Protein AF-A0A3D1K8V7-F1 (afdb_monomer_lite)

Radius of gyration: 16.33 Å; chains: 1; bounding box: 36×28×54 Å

Foldseek 3Di:
DDDDDDPPDDDDDDPDPDPDDQVRLLVVVLVDCLLVVLCVVCVVDDDPVSLVVSVVVSVVVPSPPHDSVVVVVSSVVSCVVCVPD

pLDDT: mean 77.09, std 16.94, range [37.28, 91.81]

Structure (mmCIF, N/CA/C/O backbone):
data_AF-A0A3D1K8V7-F1
#
_entry.id   AF-A0A3D1K8V7-F1
#
loop_
_atom_site.group_PDB
_atom_site.id
_atom_site.type_symbol
_atom_site.label_atom_id
_atom_site.label_alt_id
_atom_site.label_comp_id
_atom_site.label_asym_id
_atom_site.label_entity_id
_atom_site.label_seq_id
_atom_site.pdbx_PDB_ins_code
_atom_site.Cartn_x
_atom_site.Cartn_y
_atom_site.Cartn_z
_atom_site.occupancy
_atom_site.B_iso_or_equiv
_atom_site.auth_seq_id
_atom_site.auth_comp_id
_atom_site.auth_asym_id
_atom_site.auth_atom_id
_atom_site.pdbx_PDB_model_num
ATOM 1 N N . MET A 1 1 ? 2.867 17.178 43.763 1.00 47.41 1 MET A N 1
ATOM 2 C CA . MET A 1 1 ? 1.463 17.041 43.309 1.00 47.41 1 MET A CA 1
ATOM 3 C C . MET A 1 1 ? 1.394 17.261 41.802 1.00 47.41 1 MET A C 1
ATOM 5 O O . MET A 1 1 ? 1.723 18.362 41.388 1.00 47.41 1 MET A O 1
ATOM 9 N N . LYS A 1 2 ? 0.994 16.247 41.015 1.00 45.69 2 LYS A N 1
ATOM 10 C CA . LYS A 1 2 ? 0.164 16.344 39.788 1.00 45.69 2 LYS A CA 1
ATOM 11 C C . LYS A 1 2 ? -0.019 14.944 39.163 1.00 45.69 2 LYS A C 1
ATOM 13 O O . LYS A 1 2 ? 0.829 14.440 38.449 1.00 45.69 2 LYS A O 1
ATOM 18 N N . ARG A 1 3 ? -1.128 14.331 39.592 1.00 38.44 3 ARG A N 1
ATOM 19 C CA . ARG A 1 3 ? -2.092 13.448 38.905 1.00 38.44 3 ARG A CA 1
ATOM 20 C C . ARG A 1 3 ? -1.595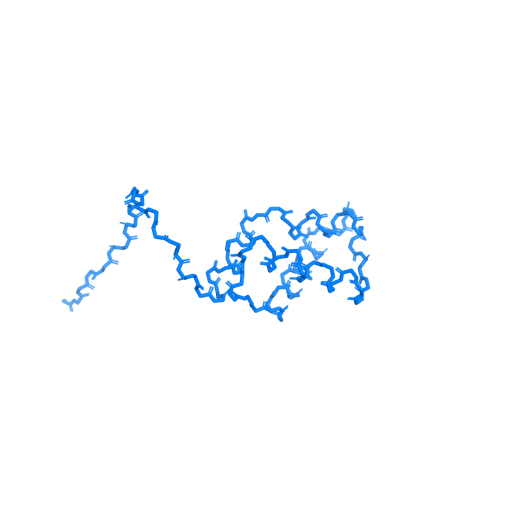 12.442 37.845 1.00 38.44 3 ARG A C 1
ATOM 22 O O . ARG A 1 3 ? -1.178 12.786 36.751 1.00 38.44 3 ARG A O 1
ATOM 29 N N . THR A 1 4 ? -1.810 11.186 38.227 1.00 47.56 4 THR A N 1
ATOM 30 C CA . THR A 1 4 ? -2.033 9.947 37.469 1.00 47.56 4 THR A CA 1
ATOM 31 C C . THR A 1 4 ? -2.727 10.087 36.109 1.00 47.56 4 THR A C 1
ATOM 33 O O . THR A 1 4 ? -3.651 10.887 36.003 1.00 47.56 4 THR A O 1
ATOM 36 N N . SER A 1 5 ? -2.436 9.162 35.183 1.00 42.94 5 SER A N 1
ATOM 37 C CA . SER A 1 5 ? -3.474 8.341 34.526 1.00 42.94 5 SER A CA 1
ATOM 38 C C . SER A 1 5 ? -2.878 7.106 33.836 1.00 42.94 5 SER A C 1
ATOM 40 O O . SER A 1 5 ? -2.215 7.189 32.809 1.00 42.94 5 SER A O 1
ATOM 42 N N . LYS A 1 6 ? -3.133 5.938 34.440 1.00 46.28 6 LYS A N 1
ATOM 43 C CA . LYS A 1 6 ? -3.012 4.608 33.831 1.00 46.28 6 LYS A CA 1
ATOM 44 C C . LYS A 1 6 ? -4.164 4.435 32.840 1.00 46.28 6 LYS A C 1
ATOM 46 O O . LYS A 1 6 ? -5.306 4.349 33.282 1.00 46.28 6 LYS A O 1
ATOM 51 N N . SER A 1 7 ? -3.878 4.248 31.558 1.00 41.44 7 SER A N 1
ATOM 52 C CA . SER A 1 7 ? -4.879 3.748 30.607 1.00 41.44 7 SER A CA 1
ATOM 53 C C . SER A 1 7 ? -4.697 2.244 30.423 1.00 41.44 7 SER A C 1
ATOM 55 O O . SER A 1 7 ? -4.040 1.774 29.501 1.00 41.44 7 SER A O 1
ATOM 57 N N . LYS A 1 8 ? -5.264 1.469 31.356 1.00 45.44 8 LYS A N 1
ATOM 58 C CA . LYS A 1 8 ? -5.450 0.021 31.206 1.00 45.44 8 LYS A CA 1
ATOM 59 C C . LYS A 1 8 ? -6.783 -0.203 30.502 1.00 45.44 8 LYS A C 1
ATOM 61 O O . LYS A 1 8 ? -7.817 -0.297 31.158 1.00 45.44 8 LYS A O 1
ATOM 66 N N . VAL A 1 9 ? -6.764 -0.261 29.174 1.00 48.59 9 VAL A N 1
ATOM 67 C CA . VAL A 1 9 ? -7.978 -0.511 28.390 1.00 48.59 9 VAL A CA 1
ATOM 68 C C . VAL A 1 9 ? -8.296 -2.007 28.455 1.00 48.59 9 VAL A C 1
ATOM 70 O O . VAL A 1 9 ? -7.662 -2.834 27.806 1.00 48.59 9 VAL A O 1
ATOM 73 N N . ARG A 1 10 ? -9.250 -2.366 29.318 1.00 45.16 10 ARG A N 1
ATOM 74 C CA . ARG A 1 10 ? -9.945 -3.656 29.288 1.00 45.16 10 ARG A CA 1
ATOM 75 C C . ARG A 1 10 ? -10.927 -3.603 28.119 1.00 45.16 10 ARG A C 1
ATOM 77 O O . ARG A 1 10 ? -11.776 -2.721 28.108 1.00 45.16 10 ARG A O 1
ATOM 84 N N . MET A 1 11 ? -10.837 -4.518 27.156 1.00 43.78 11 MET A N 1
ATOM 85 C CA . MET A 1 11 ? -11.853 -4.637 26.105 1.00 43.78 11 MET A CA 1
ATOM 86 C C . MET A 1 11 ? -12.531 -5.995 26.194 1.00 43.78 11 MET A C 1
ATOM 88 O O . MET A 1 11 ? -12.016 -6.992 25.703 1.00 43.78 11 MET A O 1
ATOM 92 N N . GLY A 1 12 ? -13.693 -6.002 26.842 1.00 37.28 12 GLY A N 1
ATOM 93 C CA . GLY A 1 12 ? -14.705 -7.038 26.717 1.00 37.28 12 GLY A CA 1
ATOM 94 C C . GLY A 1 12 ? -16.020 -6.383 26.297 1.00 37.28 12 GLY A C 1
ATOM 95 O O . GLY A 1 12 ? -16.440 -5.427 26.938 1.00 37.28 12 GLY A O 1
ATOM 96 N N . GLY A 1 13 ? -16.613 -6.901 25.216 1.00 50.12 13 GLY A N 1
ATOM 97 C CA . GLY A 1 13 ? -18.049 -6.881 24.907 1.00 50.12 13 GLY A CA 1
ATOM 98 C C . GLY A 1 13 ? -18.733 -5.537 24.643 1.00 50.12 13 GLY A C 1
ATOM 99 O O . GLY A 1 13 ? -19.142 -4.865 25.580 1.00 50.12 13 GLY A O 1
ATOM 100 N N . THR A 1 14 ? -18.968 -5.211 23.367 1.00 42.53 14 THR A N 1
ATOM 101 C CA . THR A 1 14 ? -20.287 -4.826 22.802 1.00 42.53 14 THR A CA 1
ATOM 102 C C . THR A 1 14 ? -20.131 -4.474 21.320 1.00 42.53 14 THR A C 1
ATOM 104 O O . THR A 1 14 ? -19.256 -3.701 20.934 1.00 42.53 14 THR A O 1
ATOM 107 N N . SER A 1 15 ? -20.974 -5.082 20.486 1.00 52.06 15 SER A N 1
ATOM 108 C CA . SER A 1 15 ? -21.018 -4.978 19.023 1.00 52.06 15 SER A CA 1
ATOM 109 C C . SER A 1 15 ? -21.575 -3.635 18.530 1.00 52.06 15 SER A C 1
ATOM 111 O O . SER A 1 15 ? -22.525 -3.597 17.754 1.00 52.06 15 SER A O 1
ATOM 113 N N . GLN A 1 16 ? -20.996 -2.521 18.973 1.00 50.69 16 GLN A N 1
ATOM 114 C CA . GLN A 1 16 ? -21.073 -1.277 18.213 1.00 50.69 16 GLN A CA 1
ATOM 115 C C . GLN A 1 16 ? -19.999 -1.345 17.132 1.00 50.69 16 GLN A C 1
ATOM 117 O O . GLN A 1 16 ? -18.838 -1.623 17.439 1.00 50.69 16 GLN A O 1
ATOM 122 N N . ALA A 1 17 ? -20.380 -1.113 15.872 1.00 51.56 17 ALA A N 1
ATOM 123 C CA . ALA A 1 17 ? -19.422 -0.855 14.807 1.00 51.56 17 ALA A CA 1
ATOM 124 C C . ALA A 1 17 ? -18.583 0.348 15.250 1.00 51.56 17 ALA A C 1
ATOM 126 O O . ALA A 1 17 ? -19.047 1.486 15.219 1.00 51.56 17 ALA A O 1
ATOM 127 N N . ARG A 1 18 ? -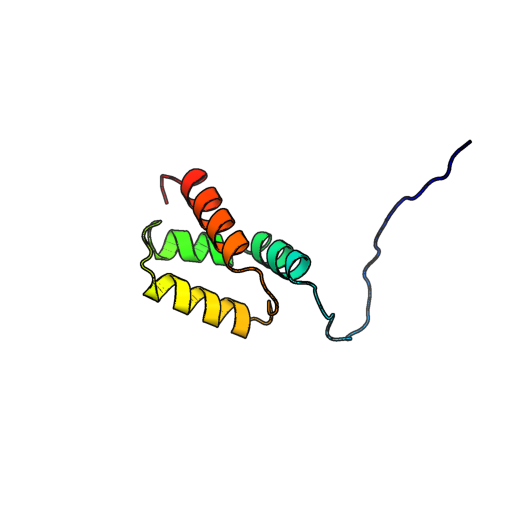17.400 0.075 15.806 1.00 57.94 18 ARG A N 1
ATOM 128 C CA . ARG A 1 18 ? -16.496 1.114 16.283 1.00 57.94 18 ARG A CA 1
ATOM 129 C C . ARG A 1 18 ? -16.188 2.000 15.094 1.00 57.94 18 ARG A C 1
ATOM 131 O O . ARG A 1 18 ? -15.654 1.526 14.097 1.00 57.94 18 ARG A O 1
ATOM 138 N N . ILE A 1 19 ? -16.570 3.265 15.197 1.00 67.44 19 ILE A N 1
ATOM 139 C CA . ILE A 1 19 ? -16.120 4.269 14.248 1.00 67.44 19 ILE A CA 1
ATOM 140 C C . ILE A 1 19 ? -14.664 4.525 14.607 1.00 67.44 19 ILE A C 1
ATOM 142 O O . ILE A 1 19 ? -14.371 5.125 15.637 1.00 67.44 19 ILE A O 1
ATOM 146 N N . TYR A 1 20 ? -13.773 3.962 13.803 1.00 76.12 20 TYR A N 1
ATOM 147 C CA . TYR A 1 20 ? -12.339 4.146 13.944 1.00 76.12 20 TYR A CA 1
ATOM 148 C C . TYR A 1 20 ? -11.926 5.409 13.195 1.00 76.12 20 TYR A C 1
ATOM 150 O O . TYR A 1 20 ? -12.407 5.676 12.090 1.00 76.12 20 TYR A O 1
ATOM 158 N N . SER A 1 21 ? -11.030 6.182 13.797 1.00 84.44 21 SER A N 1
ATOM 159 C CA . SER A 1 21 ? -10.340 7.264 13.097 1.00 84.44 21 SER A CA 1
ATOM 160 C C . SER A 1 21 ? -9.384 6.716 12.027 1.00 84.44 21 SER A C 1
ATOM 162 O O . SER A 1 21 ? -9.016 5.538 12.045 1.00 84.44 21 SER A O 1
ATOM 164 N N . ALA A 1 22 ? -8.948 7.582 11.105 1.00 84.62 22 ALA A N 1
ATOM 165 C CA . ALA A 1 22 ? -7.980 7.212 10.070 1.00 84.62 22 ALA A CA 1
ATOM 166 C C . ALA A 1 22 ? -6.678 6.641 10.654 1.00 84.62 22 ALA A C 1
ATOM 168 O O . ALA A 1 22 ? -6.166 5.641 10.156 1.00 84.62 22 ALA A O 1
ATOM 169 N N . GLU A 1 23 ? -6.200 7.214 11.761 1.00 84.19 23 GLU A N 1
ATOM 170 C CA . GLU A 1 23 ? -5.017 6.735 12.479 1.00 84.19 23 GLU A CA 1
ATOM 171 C C . GLU A 1 23 ? -5.244 5.355 13.114 1.00 84.19 23 GLU A C 1
ATOM 173 O O . GLU A 1 23 ? -4.399 4.469 12.996 1.00 84.19 23 GLU A O 1
ATOM 178 N N . GLU A 1 24 ? -6.395 5.121 13.750 1.00 85.88 24 GLU A N 1
ATOM 179 C CA . GLU A 1 24 ? -6.700 3.815 14.345 1.00 85.88 24 GLU A CA 1
ATOM 180 C C . GLU A 1 24 ? -6.826 2.719 13.288 1.00 85.88 24 GLU A C 1
ATOM 182 O O . GLU A 1 24 ? -6.347 1.602 13.492 1.00 85.88 24 GLU A O 1
ATOM 187 N N . ASN A 1 25 ? -7.459 3.017 12.152 1.00 87.50 25 ASN A N 1
ATOM 188 C CA . ASN A 1 25 ? -7.545 2.078 11.040 1.00 87.50 25 ASN A CA 1
ATOM 189 C C . ASN A 1 25 ? -6.170 1.778 10.450 1.00 87.50 25 ASN A C 1
ATOM 191 O O . ASN A 1 25 ? -5.869 0.608 10.214 1.00 87.50 25 ASN A O 1
ATOM 195 N N . LEU A 1 26 ? -5.315 2.792 10.308 1.00 85.75 26 LEU A N 1
ATOM 196 C CA . LEU A 1 26 ? -3.934 2.624 9.874 1.00 85.75 26 LEU A CA 1
ATOM 197 C C . LEU A 1 26 ? -3.135 1.756 10.857 1.00 85.75 26 LEU A C 1
ATOM 199 O O . LEU A 1 26 ? -2.484 0.802 10.446 1.00 85.75 26 LEU A O 1
ATOM 203 N N . GLN A 1 27 ? -3.241 2.002 12.166 1.00 85.12 27 GLN A N 1
ATOM 204 C CA . GLN A 1 27 ? -2.594 1.172 13.189 1.00 85.12 27 GLN A CA 1
ATOM 205 C C . GLN A 1 27 ? -3.118 -0.265 13.188 1.00 85.12 27 GLN A C 1
ATOM 207 O O . GLN A 1 27 ? -2.365 -1.208 13.430 1.00 85.12 27 GLN A O 1
ATOM 212 N N . ARG A 1 28 ? -4.414 -0.464 12.936 1.00 86.19 28 ARG A N 1
ATOM 213 C CA . ARG A 1 28 ? -4.983 -1.807 12.796 1.00 86.19 28 ARG A CA 1
ATOM 214 C C . ARG A 1 28 ? -4.439 -2.493 11.550 1.00 86.19 28 ARG A C 1
ATOM 216 O O . ARG A 1 28 ? -4.043 -3.646 11.667 1.00 86.19 28 ARG A O 1
ATOM 223 N N . LEU A 1 29 ? -4.372 -1.792 10.418 1.00 86.00 29 LEU A N 1
ATOM 224 C CA . LEU A 1 29 ? -3.787 -2.291 9.175 1.00 86.00 29 LEU A CA 1
ATOM 225 C C . LEU A 1 29 ? -2.303 -2.645 9.367 1.00 86.00 29 LEU A C 1
ATOM 227 O O . LEU A 1 29 ? -1.896 -3.737 8.989 1.00 86.00 29 LEU A O 1
ATOM 231 N N . ALA A 1 30 ? -1.537 -1.800 10.065 1.00 84.19 30 ALA A N 1
ATOM 232 C CA . ALA A 1 30 ? -0.132 -2.023 10.427 1.00 84.19 30 ALA A CA 1
ATOM 233 C C . ALA A 1 30 ? 0.100 -3.310 11.224 1.00 84.19 30 ALA A C 1
ATOM 235 O O . ALA A 1 30 ? 1.153 -3.931 11.138 1.00 84.19 30 ALA A O 1
ATOM 236 N N . ARG A 1 31 ? -0.876 -3.686 12.057 1.00 84.88 31 ARG A N 1
ATOM 237 C CA . ARG A 1 31 ? -0.821 -4.899 12.885 1.00 84.88 31 ARG A CA 1
ATOM 238 C C . ARG A 1 31 ? -1.245 -6.148 12.122 1.00 84.88 31 ARG A C 1
ATOM 240 O O . ARG A 1 31 ? -1.171 -7.240 12.681 1.00 84.88 31 ARG A O 1
ATOM 247 N N . THR A 1 32 ? -1.726 -5.993 10.893 1.00 85.00 32 THR A N 1
ATOM 248 C CA . THR A 1 32 ? -2.012 -7.107 9.995 1.00 85.00 32 THR A CA 1
ATOM 249 C C . THR A 1 32 ? -0.870 -7.309 9.018 1.00 85.00 32 THR A C 1
ATOM 251 O O . THR A 1 32 ? -0.192 -6.364 8.631 1.00 85.00 32 THR A O 1
ATOM 254 N N . SER A 1 33 ? -0.741 -8.532 8.520 1.00 86.12 33 SER A N 1
ATOM 255 C CA . SER A 1 33 ? 0.192 -8.843 7.440 1.00 86.12 33 SER A CA 1
ATOM 256 C C . SER A 1 33 ? -0.358 -8.484 6.054 1.00 86.12 33 SER A C 1
ATOM 258 O O . SER A 1 33 ? 0.161 -8.988 5.071 1.00 86.12 33 SER A O 1
ATOM 260 N N . ILE A 1 34 ? -1.405 -7.650 5.931 1.00 87.50 34 ILE A N 1
ATOM 261 C CA . ILE A 1 34 ? -1.973 -7.268 4.620 1.00 87.50 34 ILE A CA 1
ATOM 262 C C . ILE A 1 34 ? -0.930 -6.515 3.789 1.00 87.50 34 ILE A C 1
ATOM 264 O O . ILE A 1 34 ? -0.692 -6.877 2.642 1.00 87.50 34 ILE A O 1
ATOM 268 N N . LEU A 1 35 ? -0.273 -5.512 4.380 1.00 87.56 35 LEU A N 1
ATOM 269 C CA . LEU A 1 35 ? 0.756 -4.724 3.695 1.00 87.56 35 LEU A CA 1
ATOM 270 C C . LEU A 1 35 ? 2.022 -5.545 3.417 1.00 87.56 35 LEU A C 1
ATOM 272 O O . LEU A 1 35 ? 2.592 -5.444 2.338 1.00 87.56 35 LEU A O 1
ATOM 276 N N . GLU A 1 36 ? 2.433 -6.395 4.362 1.00 88.06 36 GLU A N 1
ATOM 277 C CA . GLU A 1 36 ? 3.584 -7.292 4.186 1.00 88.06 36 GLU A CA 1
ATOM 278 C C . GLU A 1 36 ? 3.328 -8.348 3.104 1.00 88.06 36 GLU A C 1
ATOM 280 O O . GLU A 1 36 ? 4.203 -8.613 2.284 1.00 88.06 36 GLU A O 1
ATOM 285 N N . ASN A 1 37 ? 2.132 -8.942 3.080 1.00 89.19 37 ASN A N 1
ATOM 286 C CA . ASN A 1 37 ? 1.745 -9.901 2.050 1.00 89.19 37 ASN A CA 1
ATOM 287 C C . ASN A 1 37 ? 1.623 -9.212 0.696 1.00 89.19 37 ASN A C 1
ATOM 289 O O . ASN A 1 37 ? 2.168 -9.727 -0.264 1.00 89.19 37 ASN A O 1
ATOM 293 N N . PHE A 1 38 ? 1.022 -8.020 0.622 1.00 89.50 38 PHE A N 1
ATOM 294 C CA . PHE A 1 38 ? 0.988 -7.244 -0.615 1.00 89.50 38 PHE A CA 1
ATOM 295 C C . PHE A 1 38 ? 2.401 -6.948 -1.133 1.00 89.50 38 PHE A C 1
ATOM 297 O O . PHE A 1 38 ? 2.679 -7.180 -2.307 1.00 89.50 38 PHE A O 1
ATOM 304 N N . ALA A 1 39 ? 3.307 -6.481 -0.270 1.00 88.69 39 ALA A N 1
ATOM 305 C CA . ALA A 1 39 ? 4.694 -6.238 -0.648 1.00 88.69 39 ALA A CA 1
ATOM 306 C C . ALA A 1 39 ? 5.367 -7.526 -1.151 1.00 88.69 39 ALA A C 1
ATOM 308 O O . ALA A 1 39 ? 5.994 -7.507 -2.205 1.00 88.69 39 ALA A O 1
ATOM 309 N N . ARG A 1 40 ? 5.169 -8.659 -0.464 1.00 86.94 40 ARG A N 1
ATOM 310 C CA . ARG A 1 40 ? 5.720 -9.967 -0.855 1.00 86.94 40 ARG A CA 1
ATOM 311 C C . ARG A 1 40 ? 5.142 -10.493 -2.168 1.00 86.94 40 ARG A C 1
ATOM 313 O O . ARG A 1 40 ? 5.899 -10.885 -3.045 1.00 86.94 40 ARG A O 1
ATOM 320 N N . ASP A 1 41 ? 3.824 -10.475 -2.328 1.00 89.62 41 ASP A N 1
ATOM 321 C CA . ASP A 1 41 ? 3.128 -10.961 -3.527 1.00 89.62 41 ASP A CA 1
ATOM 322 C C . ASP A 1 41 ? 3.527 -10.158 -4.775 1.00 89.62 41 ASP A C 1
ATOM 324 O O . ASP A 1 41 ? 3.499 -10.671 -5.893 1.00 89.62 41 ASP A O 1
ATOM 328 N N . ASN A 1 42 ? 3.947 -8.905 -4.575 1.00 88.19 42 ASN A N 1
ATOM 329 C CA . ASN A 1 42 ? 4.461 -8.024 -5.616 1.00 88.19 42 ASN A CA 1
ATOM 330 C C . ASN A 1 42 ? 6.006 -7.952 -5.645 1.00 88.19 42 ASN A C 1
ATOM 332 O O . ASN A 1 42 ? 6.554 -7.138 -6.381 1.00 88.19 42 ASN A O 1
ATOM 336 N N . ASN A 1 43 ? 6.736 -8.774 -4.877 1.00 85.44 43 ASN A N 1
ATOM 337 C CA . ASN A 1 43 ? 8.207 -8.749 -4.750 1.00 85.44 43 ASN A CA 1
ATOM 338 C C . ASN A 1 43 ? 8.789 -7.341 -4.500 1.00 85.44 43 ASN A C 1
ATOM 340 O O . ASN A 1 43 ? 9.790 -6.957 -5.097 1.00 85.44 43 ASN A O 1
ATOM 344 N N . ASN A 1 44 ? 8.136 -6.521 -3.675 1.00 83.62 44 ASN A N 1
ATOM 345 C CA . ASN A 1 44 ? 8.470 -5.110 -3.439 1.00 83.62 44 ASN A CA 1
ATOM 346 C C . ASN A 1 44 ? 8.389 -4.179 -4.672 1.00 83.62 44 ASN A C 1
ATOM 348 O O . ASN A 1 44 ? 8.866 -3.034 -4.629 1.00 83.62 44 ASN A O 1
ATOM 352 N N . PHE A 1 45 ? 7.772 -4.644 -5.760 1.00 83.19 45 PHE A N 1
ATOM 353 C CA . PHE A 1 45 ? 7.545 -3.905 -6.998 1.00 83.19 45 PHE A CA 1
ATOM 354 C C . PHE A 1 45 ? 6.050 -3.842 -7.308 1.00 83.19 45 PHE A C 1
ATOM 356 O O . PHE A 1 45 ? 5.470 -4.772 -7.857 1.00 83.19 45 PHE A O 1
ATOM 363 N N . TRP A 1 46 ? 5.420 -2.716 -6.989 1.00 88.88 46 TRP A N 1
ATOM 364 C CA . TRP A 1 46 ? 4.030 -2.453 -7.344 1.00 88.88 46 TRP A CA 1
ATOM 365 C C . TRP A 1 46 ? 3.923 -1.158 -8.146 1.00 88.88 46 TRP A C 1
ATOM 367 O O . TRP A 1 46 ? 4.536 -0.143 -7.816 1.00 88.88 46 TRP A O 1
ATOM 377 N N . ASP A 1 47 ? 3.106 -1.188 -9.192 1.00 90.12 47 ASP A N 1
ATOM 378 C CA . ASP A 1 47 ? 2.739 0.003 -9.951 1.00 90.12 47 ASP A CA 1
ATOM 379 C C . ASP A 1 47 ? 1.540 0.718 -9.316 1.00 90.12 47 ASP A C 1
ATOM 381 O O . ASP A 1 47 ? 0.868 0.210 -8.411 1.00 90.12 47 ASP A O 1
ATOM 385 N N . HIS A 1 48 ? 1.196 1.886 -9.862 1.00 88.38 48 HIS A N 1
ATOM 386 C CA . HIS A 1 48 ? 0.026 2.650 -9.430 1.00 88.38 48 HIS A CA 1
ATOM 387 C C . HIS A 1 48 ? -1.283 1.837 -9.487 1.00 88.38 48 HIS A C 1
ATOM 389 O O . HIS A 1 48 ? -2.144 1.996 -8.628 1.00 88.38 48 HIS A O 1
ATOM 395 N N . ALA A 1 49 ? -1.428 0.922 -10.453 1.00 91.81 49 ALA A N 1
ATOM 396 C CA . ALA A 1 49 ? -2.608 0.059 -10.546 1.00 91.81 49 ALA A CA 1
ATOM 397 C C . ALA A 1 49 ? -2.737 -0.880 -9.334 1.00 91.81 49 ALA A C 1
ATOM 399 O O . ALA A 1 49 ? -3.798 -0.946 -8.719 1.00 91.81 49 ALA A O 1
ATOM 400 N N . LYS A 1 50 ? -1.638 -1.536 -8.941 1.00 91.19 50 LYS A N 1
ATOM 401 C CA . LYS A 1 50 ? -1.590 -2.434 -7.776 1.00 91.19 50 LYS A CA 1
ATOM 402 C C . LYS A 1 50 ? -1.840 -1.683 -6.474 1.00 91.19 50 LYS A C 1
ATOM 404 O O . LYS A 1 50 ? -2.538 -2.176 -5.594 1.00 91.19 50 LYS A O 1
ATOM 409 N N . TRP A 1 51 ? -1.320 -0.463 -6.382 1.00 90.56 51 TRP A N 1
ATOM 410 C CA . TRP A 1 51 ? -1.615 0.4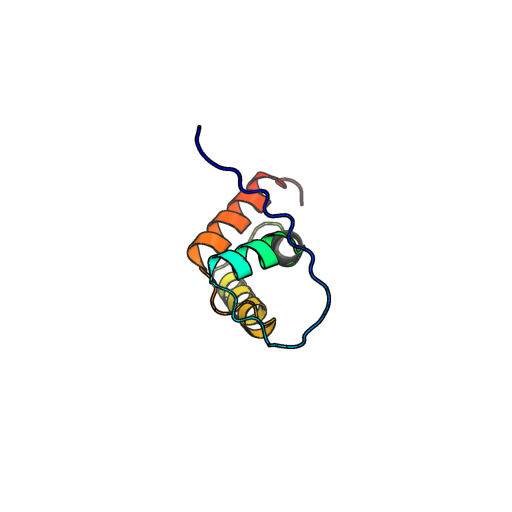44 -5.279 1.00 90.56 51 TRP A CA 1
ATOM 411 C C . TRP A 1 51 ? -3.115 0.763 -5.166 1.00 90.56 51 TRP A C 1
ATOM 413 O O . TRP A 1 51 ? -3.678 0.690 -4.077 1.00 90.56 51 TRP A O 1
ATOM 423 N N . LEU A 1 52 ? -3.790 1.063 -6.281 1.00 90.94 52 LEU A N 1
ATOM 424 C CA . LEU A 1 52 ? -5.237 1.308 -6.279 1.00 90.94 52 LEU A CA 1
ATOM 425 C C . LEU A 1 52 ? -6.045 0.059 -5.897 1.00 90.94 52 LEU A C 1
ATOM 427 O O . LEU A 1 52 ? -7.024 0.185 -5.160 1.00 90.94 52 LEU A O 1
ATOM 431 N N . GLU A 1 53 ? -5.630 -1.128 -6.354 1.00 91.06 53 GLU A N 1
ATOM 432 C CA . GLU A 1 53 ? -6.233 -2.406 -5.945 1.00 91.06 53 GLU A CA 1
ATOM 433 C C . GLU A 1 53 ? -6.141 -2.592 -4.421 1.00 91.06 53 GLU A C 1
ATOM 435 O O . GLU A 1 53 ? -7.155 -2.848 -3.772 1.00 91.06 53 GLU A O 1
ATOM 440 N N . LEU A 1 54 ? -4.966 -2.345 -3.829 1.00 89.69 54 LEU A N 1
ATOM 441 C CA . LEU A 1 54 ? -4.774 -2.404 -2.379 1.00 89.69 54 LEU A CA 1
ATOM 442 C C . LEU A 1 54 ? -5.669 -1.402 -1.637 1.00 89.69 54 LEU A C 1
ATOM 444 O O . LEU A 1 54 ? -6.309 -1.760 -0.651 1.00 89.69 54 LEU A O 1
ATOM 448 N N . CYS A 1 55 ? -5.749 -0.155 -2.106 1.00 89.00 55 CYS A N 1
ATOM 449 C CA . CYS A 1 55 ? -6.619 0.864 -1.512 1.00 89.00 55 CYS A CA 1
ATOM 450 C C . CYS A 1 55 ? -8.096 0.437 -1.524 1.00 89.00 55 CYS A C 1
ATOM 452 O O . CYS A 1 55 ? -8.817 0.640 -0.540 1.00 89.00 55 CYS A O 1
ATOM 454 N N . ALA A 1 56 ? -8.548 -0.172 -2.625 1.00 89.44 56 ALA A N 1
ATOM 455 C CA . ALA A 1 56 ? -9.904 -0.694 -2.750 1.00 89.44 56 ALA A CA 1
ATOM 456 C C . ALA A 1 56 ? -10.149 -1.867 -1.789 1.00 89.44 56 ALA A C 1
ATOM 458 O O . ALA A 1 56 ? -11.174 -1.888 -1.103 1.00 89.44 56 ALA A O 1
ATOM 459 N N . ASP A 1 57 ? -9.196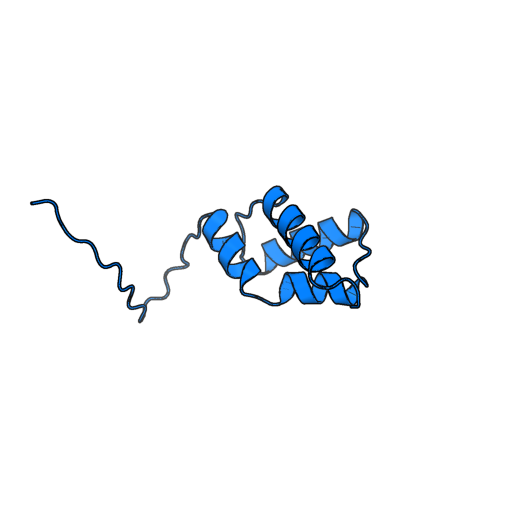 -2.792 -1.681 1.00 88.44 57 ASP A N 1
ATOM 460 C CA . ASP A 1 57 ? -9.271 -3.928 -0.764 1.00 88.44 57 ASP A CA 1
ATOM 461 C C . ASP A 1 57 ? -9.302 -3.475 0.698 1.00 88.44 57 ASP A C 1
ATOM 463 O O . ASP A 1 57 ? -10.186 -3.878 1.452 1.00 88.44 57 ASP A O 1
ATOM 467 N N . VAL A 1 58 ? -8.414 -2.565 1.103 1.00 86.81 58 VAL A N 1
ATOM 468 C CA . VAL A 1 58 ? -8.372 -1.994 2.461 1.00 86.81 58 VAL A CA 1
ATOM 469 C C . VAL A 1 58 ? -9.698 -1.314 2.820 1.00 86.81 58 VAL A C 1
ATOM 471 O O . VAL A 1 58 ? -10.234 -1.519 3.915 1.00 86.81 58 VAL A O 1
ATOM 474 N N . SER A 1 59 ? -10.279 -0.561 1.884 1.00 84.88 59 SER A N 1
ATOM 475 C CA . SER A 1 59 ? -11.605 0.039 2.060 1.00 84.88 59 SER A CA 1
ATOM 476 C C . SER A 1 59 ? -12.696 -1.030 2.210 1.00 84.88 59 SER A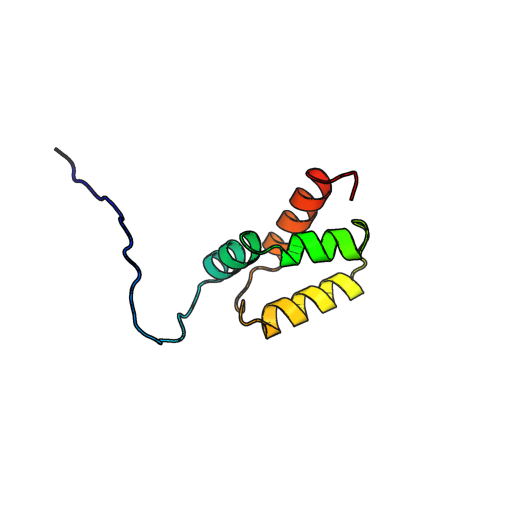 C 1
ATOM 478 O O . SER A 1 59 ? -13.521 -0.956 3.125 1.00 84.88 59 SER A O 1
ATOM 480 N N . ARG A 1 60 ? -12.655 -2.085 1.384 1.00 85.31 60 ARG A N 1
ATOM 481 C CA . ARG A 1 60 ? -13.593 -3.218 1.418 1.00 85.31 60 ARG A CA 1
ATOM 482 C C . ARG A 1 60 ? -13.494 -4.045 2.702 1.00 85.31 60 ARG A C 1
ATOM 484 O O . ARG A 1 60 ? -14.514 -4.533 3.185 1.00 85.31 60 ARG A O 1
ATOM 491 N N . PHE A 1 61 ? -12.304 -4.172 3.282 1.00 82.62 61 PHE A N 1
ATOM 492 C CA . PHE A 1 61 ? -12.089 -4.823 4.577 1.00 82.62 61 PHE A CA 1
ATOM 493 C C . PHE A 1 61 ? -12.604 -3.997 5.769 1.00 82.62 61 PHE A C 1
ATOM 495 O O . PHE A 1 61 ? -12.617 -4.490 6.898 1.00 82.62 61 PHE A O 1
ATOM 502 N N . GLY A 1 62 ? -13.063 -2.763 5.541 1.00 82.69 62 GLY A N 1
ATOM 503 C CA . GLY A 1 62 ? -13.638 -1.916 6.584 1.00 82.69 62 GLY A CA 1
ATOM 504 C C . GLY A 1 62 ? -12.599 -1.121 7.374 1.00 82.69 62 GLY A C 1
ATOM 505 O O . GLY A 1 62 ? -12.862 -0.747 8.517 1.00 82.69 62 GLY A O 1
ATOM 506 N N . TYR A 1 63 ? -11.433 -0.849 6.781 1.00 81.75 63 TYR A N 1
ATOM 507 C CA . TYR A 1 63 ? -10.449 0.089 7.331 1.00 81.75 63 TYR A CA 1
ATOM 508 C C . TYR A 1 63 ? -10.705 1.537 6.881 1.00 81.75 63 TYR A C 1
ATOM 510 O O . TYR A 1 63 ? -9.842 2.386 7.044 1.00 81.75 63 TYR A O 1
ATOM 518 N N . SER A 1 64 ? -11.876 1.844 6.315 1.00 78.19 64 SER A N 1
ATOM 519 C CA . SER A 1 64 ? -12.255 3.210 5.940 1.00 78.19 64 SER A CA 1
ATOM 520 C C . SER A 1 64 ? -12.876 3.958 7.133 1.00 78.19 64 SER A C 1
ATOM 522 O O . SER A 1 64 ? -13.735 3.383 7.810 1.00 78.19 64 SER A O 1
ATOM 524 N N . PRO A 1 65 ? -12.493 5.222 7.412 1.00 82.62 65 PRO A N 1
ATOM 525 C CA . PRO A 1 65 ? -11.519 6.051 6.687 1.00 82.62 65 PRO A CA 1
ATOM 526 C C . PRO A 1 65 ? -10.064 5.638 6.972 1.00 82.62 65 PRO A C 1
ATOM 528 O O . PRO A 1 65 ? -9.766 5.240 8.096 1.00 82.62 65 PRO A O 1
ATOM 531 N N . ILE A 1 66 ? -9.165 5.769 5.987 1.00 85.88 66 ILE A N 1
ATOM 532 C CA . ILE A 1 66 ? -7.714 5.550 6.129 1.00 85.88 66 ILE A CA 1
ATOM 533 C C . ILE A 1 66 ? -6.928 6.658 5.427 1.00 85.88 66 ILE A C 1
ATOM 535 O O . ILE A 1 66 ? -7.382 7.206 4.422 1.00 85.88 66 ILE A O 1
ATOM 539 N N . ASP A 1 67 ? -5.751 6.975 5.959 1.00 87.69 67 ASP A N 1
ATOM 540 C CA . ASP A 1 67 ? -4.788 7.855 5.309 1.00 87.69 67 ASP A CA 1
ATOM 541 C C . ASP A 1 67 ? -3.913 7.045 4.338 1.00 87.69 67 ASP A C 1
ATOM 543 O O . ASP A 1 67 ? -3.071 6.238 4.744 1.00 87.69 67 ASP A O 1
ATOM 547 N N . PHE A 1 68 ? -4.151 7.235 3.040 1.00 86.69 68 PHE A N 1
ATOM 548 C CA . PHE A 1 68 ? -3.410 6.546 1.986 1.00 86.69 68 PHE A CA 1
ATOM 549 C C . PHE A 1 68 ? -1.954 7.018 1.876 1.00 86.69 68 PHE A C 1
ATOM 551 O O . PHE A 1 68 ? -1.104 6.229 1.476 1.00 86.69 68 PHE A O 1
ATOM 558 N N . ASP A 1 69 ? -1.649 8.261 2.253 1.00 88.12 69 ASP A N 1
ATOM 559 C CA . ASP A 1 69 ? -0.282 8.792 2.233 1.00 88.12 69 ASP A CA 1
ATOM 560 C C . ASP A 1 69 ? 0.569 8.063 3.282 1.00 88.12 69 ASP A C 1
ATOM 562 O O . ASP A 1 69 ? 1.617 7.489 2.979 1.00 88.12 69 ASP A O 1
ATOM 566 N N . GLN A 1 70 ? 0.027 7.934 4.497 1.00 88.81 70 GLN A N 1
ATOM 567 C CA . GLN A 1 70 ? 0.650 7.155 5.565 1.00 88.81 70 GLN A CA 1
ATOM 568 C C . GLN A 1 70 ? 0.743 5.660 5.230 1.00 88.81 70 GLN A C 1
ATOM 570 O O . GLN A 1 70 ? 1.754 5.025 5.531 1.00 88.81 70 GLN A O 1
ATOM 575 N N . MET A 1 71 ? -0.275 5.088 4.576 1.00 88.50 71 MET A N 1
ATOM 576 C CA . MET A 1 71 ? -0.225 3.694 4.115 1.00 88.50 71 MET A CA 1
ATOM 577 C C . MET A 1 71 ? 0.919 3.473 3.112 1.00 88.50 71 MET A C 1
ATOM 579 O O . MET A 1 71 ? 1.581 2.436 3.157 1.00 88.50 71 MET A O 1
ATOM 583 N N . GLY A 1 72 ? 1.182 4.454 2.245 1.00 89.12 72 GLY A N 1
ATOM 584 C CA . GLY A 1 72 ? 2.287 4.417 1.291 1.00 89.12 72 GLY A CA 1
ATOM 585 C C . GLY A 1 72 ? 3.640 4.438 1.996 1.00 89.12 72 GLY A C 1
ATOM 586 O O . GLY A 1 72 ? 4.481 3.581 1.735 1.00 89.12 72 GLY A O 1
ATOM 587 N N . LEU A 1 73 ? 3.818 5.339 2.968 1.00 89.75 73 LEU A N 1
ATOM 588 C CA . LEU A 1 73 ? 5.035 5.393 3.789 1.00 89.75 73 LEU A CA 1
ATOM 589 C C . LEU A 1 73 ? 5.298 4.078 4.533 1.00 89.75 73 LEU A C 1
ATOM 591 O O . LEU A 1 73 ? 6.443 3.646 4.649 1.00 89.75 73 LEU A O 1
ATOM 595 N N . MET A 1 74 ? 4.246 3.413 5.013 1.00 88.62 74 MET A N 1
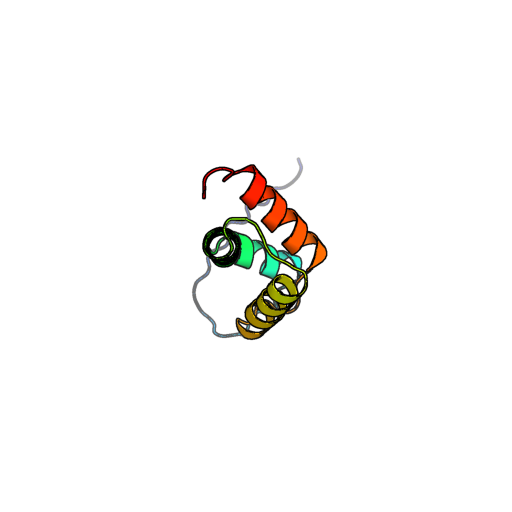ATOM 596 C CA . MET A 1 74 ? 4.378 2.114 5.669 1.00 88.62 74 MET A CA 1
ATOM 597 C C . MET A 1 74 ? 4.815 1.004 4.713 1.00 88.62 74 MET A C 1
ATOM 599 O O . MET A 1 74 ? 5.607 0.152 5.110 1.00 88.62 74 MET A O 1
ATOM 603 N N . LEU A 1 75 ? 4.318 0.992 3.473 1.00 89.00 75 LEU A N 1
ATOM 604 C CA . LEU A 1 75 ? 4.794 0.045 2.463 1.00 89.00 75 LEU A CA 1
ATOM 605 C C . LEU A 1 75 ? 6.270 0.264 2.140 1.00 89.00 75 LEU A C 1
ATOM 607 O O . LEU A 1 75 ? 7.014 -0.707 2.025 1.00 89.00 75 LEU A O 1
ATOM 611 N N . GLU A 1 76 ? 6.701 1.520 2.044 1.00 88.75 76 GLU A N 1
ATOM 612 C CA . GLU A 1 76 ? 8.111 1.848 1.839 1.00 88.75 76 GLU A CA 1
ATOM 613 C C . GLU A 1 76 ? 8.977 1.409 3.039 1.00 88.75 76 GLU A C 1
ATOM 615 O O . GLU A 1 76 ? 10.054 0.852 2.828 1.00 88.75 76 GLU A O 1
ATOM 620 N N . ASP A 1 77 ? 8.504 1.550 4.291 1.00 88.81 77 ASP A N 1
ATOM 621 C CA . ASP A 1 77 ? 9.201 1.010 5.481 1.00 88.81 77 ASP A CA 1
ATOM 622 C C . ASP A 1 77 ? 9.287 -0.521 5.446 1.00 88.81 77 ASP A C 1
ATOM 624 O O . ASP A 1 77 ? 10.343 -1.088 5.718 1.00 88.81 77 ASP A O 1
ATOM 628 N N . ILE A 1 78 ? 8.201 -1.203 5.065 1.00 87.25 78 ILE A N 1
ATOM 629 C CA . ILE A 1 78 ? 8.167 -2.667 4.916 1.00 87.25 78 ILE A CA 1
ATOM 630 C C . ILE A 1 78 ? 9.171 -3.105 3.850 1.00 87.25 78 ILE A C 1
ATOM 632 O O . ILE A 1 78 ? 9.977 -3.999 4.102 1.00 87.25 78 ILE A O 1
ATOM 636 N N . LYS A 1 79 ? 9.179 -2.445 2.693 1.00 86.25 79 LYS A N 1
ATOM 637 C CA . LYS A 1 79 ? 10.137 -2.697 1.615 1.00 86.25 79 LYS A CA 1
ATOM 638 C C . LYS A 1 79 ? 11.580 -2.470 2.064 1.00 86.25 79 LYS A C 1
ATOM 640 O O . LYS A 1 79 ? 12.451 -3.285 1.766 1.00 86.25 79 LYS A O 1
ATOM 645 N N . ALA A 1 80 ? 11.839 -1.406 2.824 1.00 86.25 80 ALA A N 1
ATOM 646 C CA . ALA A 1 80 ? 13.158 -1.129 3.388 1.00 86.25 80 ALA A CA 1
ATOM 647 C C . ALA A 1 80 ? 13.574 -2.159 4.455 1.00 86.25 80 ALA A C 1
ATOM 649 O O . ALA A 1 80 ? 14.750 -2.511 4.557 1.00 86.25 80 ALA A O 1
ATOM 650 N N . ARG A 1 81 ? 12.618 -2.663 5.244 1.00 82.94 81 ARG A N 1
ATOM 651 C CA . ARG A 1 81 ? 12.840 -3.670 6.292 1.00 82.94 81 ARG A CA 1
ATOM 652 C C . ARG A 1 81 ? 13.034 -5.075 5.729 1.00 82.94 81 ARG A C 1
ATOM 654 O O . ARG A 1 81 ? 13.779 -5.862 6.312 1.00 82.94 81 ARG A O 1
ATOM 661 N N . TYR A 1 82 ? 12.395 -5.378 4.604 1.00 77.56 82 TYR A N 1
ATOM 662 C CA . TYR A 1 82 ? 12.458 -6.667 3.927 1.00 77.56 82 TYR A CA 1
ATOM 663 C C . TYR A 1 82 ? 13.007 -6.514 2.497 1.00 77.56 82 TYR A C 1
ATOM 665 O O . TYR A 1 82 ? 12.277 -6.708 1.531 1.00 77.56 82 TYR A O 1
ATOM 673 N N . PRO A 1 83 ? 14.307 -6.224 2.321 1.00 66.88 83 PRO A N 1
ATOM 674 C CA . PRO A 1 83 ? 14.904 -6.089 0.989 1.00 66.88 83 PRO A CA 1
ATOM 675 C C . PRO A 1 83 ? 15.047 -7.422 0.226 1.00 66.88 83 PRO A C 1
ATOM 677 O O . PRO A 1 83 ? 15.402 -7.404 -0.946 1.00 66.88 83 PRO A O 1
ATOM 680 N N . ASN A 1 84 ? 14.794 -8.565 0.881 1.00 62.94 84 ASN A N 1
ATOM 681 C CA . ASN A 1 84 ? 15.001 -9.920 0.346 1.00 62.94 84 ASN A CA 1
ATOM 682 C C . ASN A 1 84 ? 13.709 -10.765 0.283 1.00 62.94 84 ASN A C 1
ATOM 684 O O . ASN A 1 84 ? 13.799 -11.993 0.355 1.00 62.94 84 ASN A O 1
ATOM 688 N N . ILE A 1 85 ? 12.525 -10.140 0.250 1.00 62.25 85 ILE A N 1
ATOM 689 C CA . ILE A 1 85 ? 11.260 -10.859 -0.009 1.00 62.25 85 ILE A CA 1
ATOM 690 C C . ILE A 1 85 ? 10.950 -10.943 -1.494 1.00 62.25 85 ILE A C 1
ATOM 692 O O . ILE A 1 85 ? 11.348 -10.013 -2.231 1.00 62.25 85 ILE A O 1
#

Secondary structure (DSSP, 8-state):
---------------------HHHHHHHHHTSTHHHHHHHHTTT---HHHHHHHHHHHHHTT--S--HHHHHHHHHHHHHH-TT-

Sequence (85 aa):
MKRTSKSKVRMGGTSQARIYSAEENLQRLARTSILENFARDNNNFWDHAKWLELCADVSRFGYSPIDFDQMGLMLEDIKARYPNI